Protein AF-A0A843TYE4-F1 (afdb_monomer)

Solvent-accessible surface area (backbone atoms only — not comparable to full-atom values): 9100 Å² total; per-residue (Å²): 113,71,72,61,56,54,50,56,53,49,58,48,51,52,54,52,51,50,52,55,50,50,52,53,50,46,52,53,52,43,53,52,33,52,51,55,24,52,53,28,47,50,52,25,52,50,36,50,54,50,44,51,50,52,53,52,43,56,76,69,66,78,62,64,65,70,63,50,53,50,53,45,52,54,36,50,53,51,28,54,51,28,47,51,51,24,52,52,30,49,51,52,37,54,51,44,51,52,52,45,50,55,50,51,52,51,50,52,53,53,48,52,52,50,51,51,55,50,52,53,50,52,52,51,48,53,52,49,56,53,50,51,51,49,53,54,49,54,52,52,51,52,54,51,54,52,54,51,53,57,51,52,56,53,52,53,53,51,50,53,53,50,52,52,50,53,52,52,54,57,64,73,74,108

pLDDT: mean 85.16, std 10.39, range [45.0, 95.94]

Foldseek 3Di:
DVVVVVVVVVVLVVVLVVLVVVLVVLVVVLVVLVVQLVVLVVQLVVLVVVLVVLVVCCVVVPDDNVVSVVVNVVSVVSNVVSVVSNVVSVVVSVVSVVVSVVSVVVSVVSVVVVVVVVVVVVVVVVVVVVVVVVVVVVVVVVVVVVVVVVVVVVVVVVVVVVVVVVVVVVVVVD

Secondary structure (DSSP, 8-state):
-HHHHHHHHHHHHHHHHHHHHHHHHHHHHHHHHHHHHHHHHHHHHHHHHHHHHHHHHHHTT-S-HHHHHHHHHHHHHHHHHHHHHHHHHHHHHHHHHHHHHHHHHHHHHHHHHHHHHHHHHHHHHHHHHHHHHHHHHHHHHHHHHHHHHHHHHHHHHHHHHHHHHHHHHHHHT-

Nearest PDB structures (foldseek):
  5xg2-assembly1_A  TM=6.328E-01  e=6.997E-02  Pyrococcus yayanosii CH1
  3zx6-assembly1_A  TM=5.885E-01  e=8.417E-01  Archaeoglobus fulgidus DSM 4304
  3g6b-assembly1_B  TM=3.937E-01  e=7.016E-01  Thermotoga maritima
  3ja6-assembly1_I  TM=4.782E-01  e=1.140E+00  Escherichia coli
  3zx6-assembly1_B  TM=2.977E-01  e=2.222E+00  Archaeoglobus fulgidus DSM 4304

Sequence (174 aa):
MRERSTRALVDRNDLQVDVTRETASLRALLYSAMQDREVAQHEAEQLRKELERVRRAAGAGTSSSRVVESSQSDLEDRLAAAMRRAEEAQAELAERETALGAAIDRATQLQGQVDSVTGERDQLRIRAEAAEARVAEETRELATLRVQGSSVDQEELARLCTDLQAQQTLVRGL

Structure (mmCIF, N/CA/C/O backbone):
data_AF-A0A843TYE4-F1
#
_entry.id   AF-A0A843TYE4-F1
#
loop_
_atom_site.group_PDB
_atom_site.id
_atom_site.type_symbol
_atom_site.label_atom_id
_atom_site.label_alt_id
_atom_site.label_comp_id
_atom_site.label_asym_id
_atom_site.label_entity_id
_atom_site.label_seq_id
_atom_site.pdbx_PDB_ins_code
_atom_site.Cartn_x
_atom_site.Cartn_y
_atom_site.Cartn_z
_atom_site.occupancy
_atom_site.B_iso_or_equiv
_atom_site.auth_seq_id
_atom_site.auth_comp_id
_atom_site.auth_asym_id
_atom_site.auth_atom_id
_atom_site.pdbx_PDB_model_num
ATOM 1 N N . MET A 1 1 ? -27.026 -10.161 20.376 1.00 52.62 1 MET A N 1
ATOM 2 C CA . MET A 1 1 ? -25.915 -9.173 20.374 1.00 52.62 1 MET A CA 1
ATOM 3 C C . MET A 1 1 ? -24.542 -9.797 20.124 1.00 52.62 1 MET A C 1
ATOM 5 O O . MET A 1 1 ? -23.815 -9.241 19.314 1.00 52.62 1 MET A O 1
ATOM 9 N N . ARG A 1 2 ? -24.180 -10.933 20.747 1.00 48.66 2 ARG A N 1
ATOM 10 C CA . ARG A 1 2 ? -22.848 -11.559 20.586 1.00 48.66 2 ARG A CA 1
ATOM 11 C C . ARG A 1 2 ? -22.465 -11.888 19.131 1.00 48.66 2 ARG A C 1
ATOM 13 O O . ARG A 1 2 ? -21.345 -11.599 18.740 1.00 48.66 2 ARG A O 1
ATOM 20 N N . GLU A 1 3 ? -23.406 -12.358 18.314 1.00 45.00 3 GLU A N 1
ATOM 21 C CA . GLU A 1 3 ? -23.148 -12.722 16.906 1.00 45.00 3 GLU A CA 1
ATOM 22 C C . GLU A 1 3 ? -22.839 -11.537 15.977 1.00 45.00 3 GLU A C 1
ATOM 24 O O . GLU A 1 3 ? -22.141 -11.704 14.984 1.00 45.00 3 GLU A O 1
ATOM 29 N N . ARG A 1 4 ? -23.332 -10.327 16.282 1.00 53.47 4 ARG A N 1
ATOM 30 C CA . ARG A 1 4 ? -23.017 -9.131 15.475 1.00 53.47 4 ARG A CA 1
ATOM 31 C C . ARG A 1 4 ? -21.610 -8.608 15.765 1.00 53.47 4 ARG A C 1
ATOM 33 O O . ARG A 1 4 ? -20.952 -8.107 14.864 1.00 53.47 4 ARG A O 1
ATOM 40 N N . SER A 1 5 ? -21.154 -8.762 17.008 1.00 51.97 5 SER A N 1
ATOM 41 C CA . SER A 1 5 ? -19.828 -8.318 17.447 1.00 51.97 5 SER A CA 1
ATOM 42 C C . SER A 1 5 ? -18.715 -9.219 16.902 1.00 51.97 5 SER A C 1
ATOM 44 O O . SER A 1 5 ? -17.685 -8.730 16.452 1.00 51.97 5 SER A O 1
ATOM 46 N N . THR A 1 6 ? -18.939 -10.537 16.859 1.00 59.06 6 THR A N 1
ATOM 47 C CA . THR A 1 6 ? -17.976 -11.478 16.267 1.00 59.06 6 THR A CA 1
ATOM 48 C C . THR A 1 6 ? -17.878 -11.331 14.751 1.00 59.06 6 THR A C 1
ATOM 50 O O . THR A 1 6 ? -16.770 -11.356 14.233 1.00 59.06 6 THR A O 1
ATOM 53 N N . ARG A 1 7 ? -18.995 -11.100 14.044 1.00 61.00 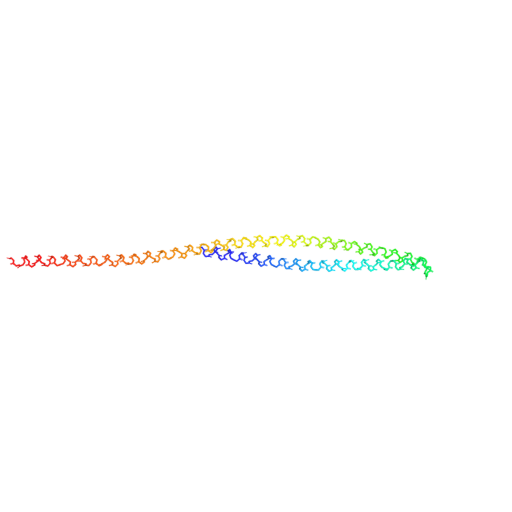7 ARG A N 1
ATOM 54 C CA . ARG A 1 7 ? -18.974 -10.832 12.593 1.00 61.00 7 ARG A CA 1
ATOM 55 C C . ARG A 1 7 ? -18.174 -9.577 12.247 1.00 61.00 7 ARG A C 1
ATOM 57 O O . ARG A 1 7 ? -17.260 -9.655 11.445 1.00 61.00 7 ARG A O 1
ATOM 64 N N . ALA A 1 8 ? -18.426 -8.467 12.943 1.00 60.56 8 ALA A N 1
ATOM 65 C CA . ALA A 1 8 ? -17.718 -7.209 12.701 1.00 60.56 8 ALA A CA 1
ATOM 66 C C . ALA A 1 8 ? -16.204 -7.282 12.996 1.00 60.56 8 ALA A C 1
ATOM 68 O O . ALA A 1 8 ? -15.417 -6.575 12.372 1.00 60.56 8 ALA A O 1
ATOM 69 N N . LEU A 1 9 ? -15.779 -8.127 13.944 1.00 59.22 9 LEU A N 1
ATOM 70 C CA . LEU A 1 9 ? -14.359 -8.347 14.252 1.00 59.22 9 LEU A CA 1
ATOM 71 C C . LEU A 1 9 ? -13.657 -9.260 13.236 1.00 59.22 9 LEU A C 1
ATOM 73 O O . LEU A 1 9 ? -12.464 -9.078 12.996 1.00 59.22 9 LEU A O 1
ATOM 77 N N . VAL A 1 10 ? -14.379 -10.228 12.665 1.00 62.22 10 VAL A N 1
ATOM 78 C CA . VAL A 1 10 ? -13.876 -11.092 11.586 1.00 62.22 10 VAL A CA 1
ATOM 79 C C . VAL A 1 10 ? -13.752 -10.281 10.298 1.00 62.22 10 VAL A C 1
ATOM 81 O O . VAL A 1 10 ? -12.651 -10.186 9.769 1.00 62.22 10 VAL A O 1
ATOM 84 N N . ASP A 1 11 ? -14.806 -9.553 9.913 1.00 69.06 11 ASP A N 1
ATOM 85 C CA . ASP A 1 11 ? -14.802 -8.684 8.729 1.00 69.06 11 ASP A CA 1
ATOM 86 C C . ASP A 1 11 ? -13.659 -7.648 8.796 1.00 69.06 11 ASP A C 1
ATOM 88 O O . ASP A 1 11 ? -12.998 -7.364 7.801 1.00 69.06 11 ASP A O 1
ATOM 92 N N . ARG A 1 12 ? -13.358 -7.120 9.992 1.00 65.38 12 ARG A N 1
ATOM 93 C CA . ARG A 1 12 ? -12.246 -6.182 10.219 1.00 65.38 12 ARG A CA 1
ATOM 94 C C . ARG A 1 12 ? -10.860 -6.821 10.083 1.00 65.38 12 ARG A C 1
ATOM 96 O O . ARG A 1 12 ? -9.967 -6.180 9.535 1.00 65.38 12 ARG A O 1
ATOM 103 N N . ASN A 1 13 ? -10.654 -8.028 10.611 1.00 66.44 13 ASN A N 1
ATOM 104 C CA . ASN A 1 13 ? -9.368 -8.723 10.475 1.00 66.44 13 ASN A CA 1
ATOM 105 C C . ASN A 1 13 ? -9.108 -9.111 9.019 1.00 66.44 13 ASN A C 1
ATOM 107 O O . ASN A 1 13 ? -7.989 -8.931 8.543 1.00 66.44 13 ASN A O 1
ATOM 111 N N . ASP A 1 14 ? -10.140 -9.569 8.314 1.00 71.31 14 ASP A N 1
ATOM 112 C CA . ASP A 1 14 ? -10.037 -9.965 6.911 1.00 71.31 14 ASP A CA 1
ATOM 113 C C . ASP A 1 14 ? -9.662 -8.757 6.033 1.00 71.31 14 ASP A C 1
ATOM 115 O O . ASP A 1 14 ? -8.676 -8.806 5.299 1.00 71.31 14 ASP A O 1
ATOM 119 N N . LEU A 1 15 ? -10.328 -7.609 6.222 1.00 68.94 15 LEU A N 1
ATOM 120 C CA . LEU A 1 15 ? -9.990 -6.351 5.537 1.00 68.94 15 LEU A CA 1
ATOM 121 C C . LEU A 1 15 ? -8.559 -5.864 5.822 1.00 68.94 15 LEU A C 1
ATOM 123 O O . LEU A 1 15 ? -7.881 -5.358 4.928 1.00 68.94 15 LEU A O 1
ATOM 127 N N . GLN A 1 16 ? -8.081 -5.998 7.061 1.00 69.00 16 GLN A N 1
ATOM 128 C CA . GLN A 1 16 ? -6.739 -5.545 7.433 1.00 69.00 16 GLN A CA 1
ATOM 129 C C . GLN A 1 16 ? -5.649 -6.457 6.846 1.00 69.00 16 GLN A C 1
ATOM 131 O O . GLN A 1 16 ? -4.614 -5.970 6.378 1.00 69.00 16 GLN A O 1
ATOM 136 N N . VAL A 1 17 ? -5.884 -7.771 6.823 1.00 75.25 17 VAL A N 1
ATOM 137 C CA . VAL A 1 17 ? -4.990 -8.746 6.185 1.00 75.25 17 VAL A CA 1
ATOM 138 C C . VAL A 1 17 ? -4.935 -8.520 4.673 1.00 75.25 17 VAL A C 1
ATOM 140 O O . VAL A 1 17 ? -3.838 -8.518 4.109 1.00 75.25 17 VAL A O 1
ATOM 143 N N . ASP A 1 18 ? -6.073 -8.248 4.036 1.00 77.56 18 ASP A N 1
ATOM 144 C CA . ASP A 1 18 ? -6.153 -8.018 2.593 1.00 77.56 18 ASP A CA 1
ATOM 145 C C . ASP A 1 18 ? -5.374 -6.772 2.157 1.00 77.56 18 ASP A C 1
ATOM 147 O O . ASP A 1 18 ? -4.542 -6.853 1.253 1.00 77.56 18 ASP A O 1
ATOM 151 N N . VAL A 1 19 ? -5.524 -5.647 2.861 1.00 77.50 19 VAL A N 1
ATOM 152 C CA . VAL A 1 19 ? -4.777 -4.410 2.560 1.00 77.50 19 VAL A CA 1
ATOM 153 C C . VAL A 1 19 ? -3.275 -4.584 2.781 1.00 77.50 19 VAL A C 1
ATOM 155 O O . VAL A 1 19 ? -2.453 -4.100 1.996 1.00 77.50 19 VAL A O 1
ATOM 158 N N . THR A 1 20 ? -2.882 -5.294 3.838 1.00 80.56 20 THR A N 1
ATOM 159 C CA . THR A 1 20 ? -1.462 -5.547 4.125 1.00 80.56 20 THR A CA 1
ATOM 160 C C . THR A 1 20 ? -0.840 -6.446 3.052 1.00 80.56 20 THR A C 1
ATOM 162 O O . THR A 1 20 ? 0.294 -6.232 2.622 1.00 80.56 20 THR A O 1
ATOM 165 N N . ARG A 1 21 ? -1.598 -7.432 2.564 1.00 83.69 21 ARG A N 1
ATOM 166 C CA . ARG A 1 21 ? -1.176 -8.321 1.481 1.00 83.69 21 ARG A CA 1
ATOM 167 C C . ARG A 1 21 ? -1.088 -7.591 0.143 1.00 83.69 21 ARG A C 1
ATOM 169 O O . ARG A 1 21 ? -0.109 -7.770 -0.579 1.00 83.69 21 ARG A O 1
ATOM 176 N N . GLU A 1 22 ? -2.072 -6.755 -0.171 1.00 83.44 22 GLU A N 1
ATOM 177 C CA . GLU A 1 22 ? -2.117 -5.970 -1.406 1.00 83.44 22 GLU A CA 1
ATOM 178 C C . GLU A 1 22 ? -0.973 -4.948 -1.456 1.00 83.44 22 GLU A C 1
ATOM 180 O O . GLU A 1 22 ? -0.229 -4.897 -2.435 1.00 83.44 22 GLU A O 1
ATOM 185 N N . THR A 1 23 ? -0.732 -4.213 -0.367 1.00 82.88 23 THR A N 1
ATOM 186 C CA . THR A 1 23 ? 0.397 -3.268 -0.272 1.00 82.88 23 THR A CA 1
ATOM 187 C C . THR A 1 23 ? 1.759 -3.960 -0.367 1.00 82.88 23 THR A C 1
ATOM 189 O O . THR A 1 23 ? 2.656 -3.451 -1.043 1.00 82.88 23 THR A O 1
ATOM 192 N N . ALA A 1 24 ? 1.931 -5.135 0.248 1.00 86.75 24 ALA A N 1
ATOM 193 C CA . ALA A 1 24 ? 3.152 -5.928 0.109 1.00 86.75 24 ALA A CA 1
ATOM 194 C C . ALA A 1 24 ? 3.361 -6.419 -1.335 1.00 86.75 24 ALA A C 1
ATOM 196 O O . ALA A 1 24 ? 4.473 -6.337 -1.860 1.00 86.75 24 ALA A O 1
ATOM 197 N N . SER A 1 25 ? 2.289 -6.867 -1.994 1.00 88.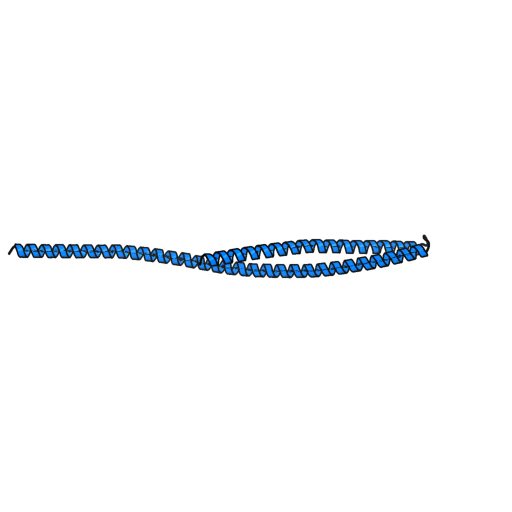12 25 SER A N 1
ATOM 198 C CA . SER A 1 25 ? 2.316 -7.282 -3.398 1.00 88.12 25 SER A CA 1
ATOM 199 C C . SER A 1 25 ? 2.686 -6.123 -4.329 1.00 88.12 25 SER A C 1
ATOM 201 O O . SER A 1 25 ? 3.550 -6.276 -5.190 1.00 88.12 25 SER A O 1
ATOM 203 N N . LEU A 1 26 ? 2.088 -4.945 -4.133 1.00 88.00 26 LEU A N 1
ATOM 204 C CA . LEU A 1 26 ? 2.393 -3.748 -4.921 1.00 88.00 26 LEU A CA 1
ATOM 205 C C . LEU A 1 26 ? 3.843 -3.291 -4.735 1.00 88.00 26 LEU A C 1
ATOM 207 O O . LEU A 1 26 ? 4.498 -2.954 -5.717 1.00 88.00 26 LEU A O 1
ATOM 211 N N . ARG A 1 27 ? 4.390 -3.349 -3.513 1.00 89.38 27 ARG A N 1
ATOM 212 C CA . ARG A 1 27 ? 5.815 -3.057 -3.268 1.00 89.38 27 ARG A CA 1
ATOM 213 C C . ARG A 1 27 ? 6.746 -4.025 -3.996 1.00 89.38 27 ARG A C 1
ATOM 215 O O . ARG A 1 27 ? 7.750 -3.589 -4.549 1.00 89.38 27 ARG A O 1
ATOM 222 N N . ALA A 1 28 ? 6.420 -5.317 -4.009 1.00 90.19 28 ALA A N 1
ATOM 223 C CA . ALA A 1 28 ? 7.216 -6.315 -4.721 1.00 90.19 28 ALA A CA 1
ATOM 224 C C . ALA A 1 28 ? 7.200 -6.075 -6.241 1.00 90.19 28 ALA A C 1
ATOM 226 O O . ALA A 1 28 ? 8.250 -6.094 -6.883 1.00 90.19 28 ALA A O 1
ATOM 227 N N . LEU A 1 29 ? 6.024 -5.781 -6.804 1.00 89.12 29 LEU A N 1
ATOM 228 C CA . LEU A 1 29 ? 5.880 -5.440 -8.222 1.00 89.12 29 LEU A CA 1
ATOM 229 C C . LEU A 1 29 ? 6.616 -4.146 -8.584 1.00 89.12 29 LEU A C 1
ATOM 231 O O . LEU A 1 29 ? 7.234 -4.070 -9.642 1.00 89.12 29 LEU A O 1
ATOM 235 N N . LEU A 1 30 ? 6.592 -3.147 -7.702 1.00 90.69 30 LEU A N 1
ATOM 236 C CA . LEU A 1 30 ? 7.321 -1.895 -7.891 1.00 90.69 30 LEU A CA 1
ATOM 237 C C . LEU A 1 30 ? 8.835 -2.123 -7.914 1.00 90.69 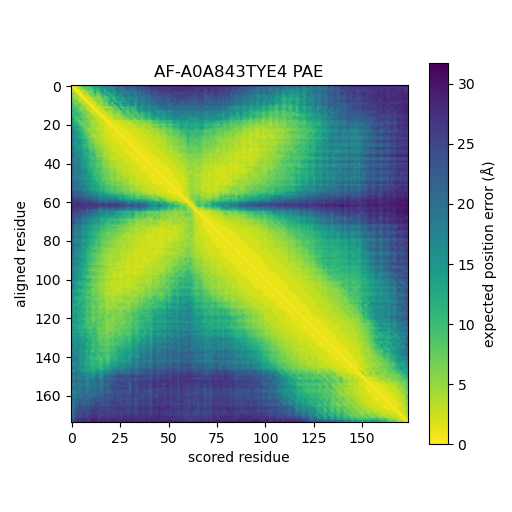30 LEU A C 1
ATOM 239 O O . LEU A 1 30 ? 9.522 -1.570 -8.766 1.00 90.69 30 LEU A O 1
ATOM 243 N N . TYR A 1 31 ? 9.349 -2.993 -7.042 1.00 90.25 31 TYR A N 1
ATOM 244 C CA . TYR A 1 31 ? 10.764 -3.358 -7.048 1.00 90.25 31 TYR A CA 1
ATOM 245 C C . TYR A 1 31 ? 11.188 -4.016 -8.369 1.00 90.25 31 TYR A C 1
ATOM 247 O O . TYR A 1 31 ? 12.198 -3.623 -8.949 1.00 90.25 31 TYR A O 1
ATOM 255 N N . SER A 1 32 ? 10.380 -4.952 -8.883 1.00 90.25 32 SER A N 1
ATOM 256 C CA . SER A 1 32 ? 10.607 -5.558 -10.204 1.00 90.25 32 SER A CA 1
ATOM 257 C C . SER A 1 32 ? 10.620 -4.502 -11.309 1.00 90.25 32 SER A C 1
ATOM 259 O O . SER A 1 32 ? 11.552 -4.455 -12.101 1.00 90.25 32 SER A O 1
ATOM 261 N N . ALA A 1 33 ? 9.636 -3.598 -11.312 1.00 86.44 33 ALA A N 1
ATOM 262 C CA . ALA A 1 33 ? 9.515 -2.541 -12.315 1.00 86.44 33 ALA A CA 1
ATOM 263 C C . ALA A 1 33 ? 10.725 -1.594 -12.335 1.00 86.44 33 ALA A C 1
ATOM 265 O O . ALA A 1 33 ? 11.196 -1.192 -13.399 1.00 86.44 33 ALA A O 1
ATOM 266 N N . MET A 1 34 ? 11.248 -1.238 -11.157 1.00 91.44 34 MET A N 1
ATOM 267 C CA . MET A 1 34 ? 12.464 -0.429 -11.057 1.00 91.44 34 MET A CA 1
ATOM 268 C C . MET A 1 34 ? 13.665 -1.157 -11.658 1.00 91.44 34 MET A C 1
ATOM 270 O O . MET A 1 34 ? 14.446 -0.540 -12.380 1.00 91.44 34 MET A O 1
ATOM 274 N N . GLN A 1 35 ? 13.793 -2.456 -11.384 1.00 92.19 35 GLN A N 1
ATOM 275 C CA . GLN A 1 35 ? 14.884 -3.271 -11.900 1.00 92.19 35 GLN A CA 1
ATOM 276 C C . GLN A 1 35 ? 14.804 -3.416 -13.427 1.00 92.19 35 GLN A C 1
ATOM 278 O O . GLN A 1 35 ? 15.811 -3.230 -14.108 1.00 92.19 35 GLN A O 1
ATOM 283 N N . ASP A 1 36 ? 13.612 -3.656 -13.976 1.00 87.06 36 ASP A N 1
ATOM 284 C CA . ASP A 1 36 ? 13.387 -3.737 -15.425 1.00 87.06 36 ASP A CA 1
ATOM 285 C C . ASP A 1 36 ? 13.758 -2.420 -16.122 1.00 87.06 36 ASP A C 1
ATOM 287 O O . ASP A 1 36 ? 14.439 -2.404 -17.153 1.00 87.06 36 ASP A O 1
ATOM 291 N N . ARG A 1 37 ? 13.391 -1.291 -15.508 1.00 91.62 37 ARG A N 1
ATOM 292 C CA . ARG A 1 37 ? 13.761 0.042 -15.983 1.00 91.62 37 ARG A CA 1
ATOM 293 C C . ARG A 1 37 ? 15.272 0.276 -15.955 1.00 91.62 37 ARG A C 1
ATOM 295 O O . ARG A 1 37 ? 15.819 0.815 -16.916 1.00 91.62 37 ARG A O 1
ATOM 302 N N . GLU A 1 38 ? 15.948 -0.099 -14.872 1.00 92.00 38 GLU A N 1
ATOM 303 C CA . GLU A 1 38 ? 17.405 0.033 -14.754 1.00 92.00 38 GLU A CA 1
ATOM 304 C C . GLU A 1 38 ? 18.133 -0.798 -15.813 1.00 92.00 38 GLU A C 1
ATOM 306 O O . GLU A 1 38 ? 19.058 -0.300 -16.459 1.00 92.00 38 GLU A O 1
ATOM 311 N N . VAL A 1 39 ? 17.680 -2.032 -16.049 1.00 93.00 39 VAL A N 1
ATOM 312 C CA . VAL A 1 39 ? 18.229 -2.907 -17.092 1.00 93.00 39 VAL A CA 1
ATOM 313 C C . VAL A 1 39 ? 18.049 -2.279 -18.475 1.00 93.00 39 VAL A C 1
ATOM 315 O O . VAL A 1 39 ? 19.022 -2.180 -19.225 1.00 93.00 39 VAL A O 1
ATOM 318 N N . ALA A 1 40 ? 16.849 -1.787 -18.797 1.00 87.19 40 ALA A N 1
ATOM 319 C CA . ALA A 1 40 ? 16.573 -1.152 -20.086 1.00 87.19 40 ALA A CA 1
ATOM 320 C C . ALA A 1 40 ? 17.401 0.130 -20.302 1.00 87.19 40 ALA A C 1
ATOM 322 O O . ALA A 1 40 ? 17.920 0.373 -21.395 1.00 87.19 40 ALA A O 1
ATOM 323 N N . GLN A 1 41 ? 17.580 0.943 -19.255 1.00 88.44 41 GLN A N 1
ATOM 324 C CA . GLN A 1 41 ? 18.429 2.136 -19.312 1.00 88.44 41 GLN A CA 1
ATOM 325 C C . GLN A 1 41 ? 19.899 1.780 -19.531 1.00 88.44 41 GLN A C 1
ATOM 327 O O . GLN A 1 41 ? 20.570 2.409 -20.354 1.00 88.44 41 GLN A O 1
ATOM 332 N N . HIS A 1 42 ? 20.393 0.758 -18.831 1.00 93.50 42 HIS A N 1
ATOM 333 C CA . HIS A 1 42 ? 21.768 0.307 -18.981 1.00 93.50 42 HIS A CA 1
ATOM 334 C C . HIS A 1 42 ? 22.032 -0.255 -20.383 1.00 93.50 42 HIS A C 1
ATOM 336 O O . HIS A 1 42 ? 23.045 0.087 -20.995 1.00 93.50 42 HIS A O 1
ATOM 342 N N . GLU A 1 43 ? 21.109 -1.054 -20.928 1.00 92.12 43 GLU A N 1
ATOM 343 C CA . GLU A 1 43 ? 21.187 -1.573 -22.298 1.00 92.12 43 GLU A CA 1
ATOM 344 C C . GLU A 1 43 ? 21.253 -0.431 -23.325 1.00 92.12 43 GLU A C 1
ATOM 346 O O . GLU A 1 43 ? 22.141 -0.408 -24.182 1.00 92.12 43 GLU A O 1
ATOM 351 N N . ALA A 1 44 ? 20.372 0.568 -23.207 1.00 89.25 44 ALA A N 1
ATOM 352 C CA . ALA A 1 44 ? 20.380 1.729 -24.094 1.00 89.25 44 ALA A CA 1
ATOM 353 C C . ALA A 1 44 ? 21.702 2.515 -24.005 1.00 89.25 44 ALA A C 1
ATOM 355 O O . ALA A 1 44 ? 22.228 2.983 -25.018 1.00 89.25 44 ALA A O 1
ATOM 356 N N . GLU A 1 45 ? 22.277 2.653 -22.809 1.00 93.12 45 GLU A N 1
ATOM 357 C CA . GLU A 1 45 ? 23.558 3.333 -22.623 1.00 93.12 45 GLU A CA 1
ATOM 358 C C . GLU A 1 45 ? 24.733 2.548 -23.228 1.00 93.12 45 GLU A C 1
ATOM 360 O O . GLU A 1 45 ? 25.626 3.141 -23.842 1.00 93.12 45 GLU A O 1
ATOM 365 N N . GLN A 1 46 ? 24.731 1.218 -23.101 1.00 94.06 46 GLN A N 1
ATOM 366 C CA . GLN A 1 46 ? 25.729 0.356 -23.735 1.00 94.06 46 GLN A CA 1
ATOM 367 C C . GLN A 1 46 ? 25.666 0.467 -25.261 1.00 94.06 46 GLN A C 1
ATOM 369 O O . GLN A 1 46 ? 26.690 0.737 -25.892 1.00 94.06 46 GLN A O 1
ATOM 374 N N . LEU A 1 47 ? 24.468 0.366 -25.843 1.00 92.00 47 LEU A N 1
ATOM 375 C CA . LEU A 1 47 ? 24.266 0.492 -27.288 1.00 92.00 47 LEU A CA 1
ATOM 376 C C . LEU A 1 47 ? 24.689 1.871 -27.811 1.00 92.00 47 LEU A C 1
ATOM 378 O O . LEU A 1 47 ? 25.328 1.955 -28.859 1.00 92.00 47 LEU A O 1
ATOM 382 N N . ARG A 1 48 ? 24.437 2.955 -27.060 1.00 90.94 48 ARG A N 1
ATOM 383 C CA . ARG A 1 48 ? 24.956 4.298 -27.397 1.00 90.94 48 ARG A CA 1
ATOM 384 C C . ARG A 1 48 ? 26.477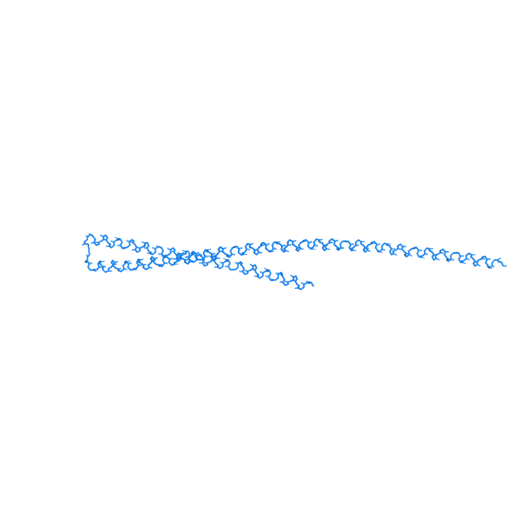 4.324 -27.468 1.00 90.94 48 ARG A C 1
ATOM 386 O O . ARG A 1 48 ? 27.036 4.862 -28.423 1.00 90.94 48 ARG A O 1
ATOM 393 N N . LYS A 1 49 ? 27.153 3.747 -26.470 1.00 93.06 49 LYS A N 1
ATOM 394 C CA . LYS A 1 49 ? 28.622 3.695 -26.422 1.00 93.06 49 LYS A CA 1
ATOM 395 C C . LYS A 1 49 ? 29.188 2.857 -27.569 1.00 93.06 49 LYS A C 1
ATOM 397 O O . LYS A 1 49 ? 30.193 3.246 -28.161 1.00 93.06 49 LYS A O 1
ATOM 402 N N . GLU A 1 50 ? 28.564 1.728 -27.897 1.00 90.69 50 GLU A N 1
ATOM 403 C CA . GLU A 1 50 ? 28.966 0.879 -29.026 1.00 90.69 50 GLU A CA 1
ATOM 404 C C . GLU A 1 50 ? 28.799 1.592 -30.365 1.00 90.69 50 GLU A C 1
ATOM 406 O O . GLU A 1 50 ? 29.738 1.647 -31.157 1.00 90.69 50 GLU A O 1
ATOM 411 N N . LEU A 1 51 ? 27.650 2.223 -30.582 1.00 89.25 51 LEU A N 1
ATOM 412 C CA . LEU A 1 51 ? 27.363 2.992 -31.786 1.00 89.25 51 LEU A CA 1
ATOM 413 C C . LEU A 1 51 ? 28.347 4.150 -31.975 1.00 89.25 51 LEU A C 1
ATOM 415 O O . LEU A 1 51 ? 28.853 4.376 -33.075 1.00 89.25 51 LEU A O 1
ATOM 419 N N . GLU A 1 52 ? 28.701 4.847 -30.897 1.00 89.50 52 GLU A N 1
ATOM 420 C CA . GLU A 1 52 ? 29.699 5.913 -30.944 1.00 89.50 52 GLU A CA 1
ATOM 421 C C . GLU A 1 52 ? 31.113 5.381 -31.243 1.00 89.50 52 GLU A C 1
ATOM 423 O O . GLU A 1 52 ? 31.873 6.014 -31.982 1.00 89.50 52 GLU A O 1
ATOM 428 N N . ARG A 1 53 ? 31.474 4.198 -30.724 1.00 88.38 53 ARG A N 1
ATOM 429 C CA . ARG A 1 53 ? 32.736 3.521 -31.074 1.00 88.38 53 ARG A CA 1
ATOM 430 C C . ARG A 1 53 ? 32.772 3.141 -32.551 1.00 88.38 53 ARG A C 1
ATOM 432 O O . ARG A 1 53 ? 33.782 3.402 -33.202 1.00 88.38 53 ARG A O 1
ATOM 439 N N . VAL A 1 54 ? 31.686 2.583 -33.089 1.00 87.44 54 VAL A N 1
ATOM 440 C CA . VAL A 1 54 ? 31.590 2.213 -34.510 1.00 87.44 54 VAL A CA 1
ATOM 441 C C . VAL A 1 54 ? 31.647 3.457 -35.399 1.00 87.44 54 VAL A C 1
ATOM 443 O O . VAL A 1 54 ? 32.375 3.458 -36.388 1.00 87.44 54 VAL A O 1
ATOM 446 N N . ARG A 1 55 ? 30.976 4.556 -35.031 1.00 86.00 55 ARG A N 1
ATOM 447 C CA . ARG A 1 55 ? 31.086 5.848 -35.740 1.00 86.00 55 ARG A CA 1
ATOM 448 C C . ARG A 1 55 ? 32.509 6.407 -35.737 1.00 86.00 55 ARG A C 1
ATOM 450 O O . ARG A 1 55 ? 32.984 6.872 -36.770 1.00 86.00 55 ARG A O 1
ATOM 457 N N . ARG A 1 56 ? 33.221 6.318 -34.610 1.00 85.69 56 ARG A N 1
ATOM 458 C CA . ARG A 1 56 ? 34.630 6.735 -34.526 1.00 85.69 56 ARG A CA 1
ATOM 459 C C . ARG A 1 56 ? 35.554 5.855 -35.369 1.00 85.69 56 ARG A C 1
ATOM 461 O O . ARG A 1 56 ? 36.419 6.386 -36.058 1.00 85.69 56 ARG A O 1
ATOM 468 N N . ALA A 1 57 ? 35.358 4.537 -35.358 1.00 82.50 57 ALA A N 1
ATOM 469 C CA . ALA A 1 57 ? 36.125 3.608 -36.189 1.00 82.50 57 ALA A CA 1
ATOM 470 C C . ALA A 1 57 ? 35.878 3.834 -37.693 1.00 82.50 57 ALA A C 1
ATOM 472 O O . ALA A 1 57 ? 36.828 3.837 -38.475 1.00 82.50 57 ALA A O 1
ATOM 473 N N . ALA A 1 58 ? 34.628 4.119 -38.076 1.00 81.00 58 ALA A N 1
ATOM 474 C CA . ALA A 1 58 ? 34.245 4.502 -39.436 1.00 81.00 58 ALA A CA 1
ATOM 475 C C . ALA A 1 58 ? 35.011 5.740 -39.923 1.00 81.00 58 ALA A C 1
ATOM 477 O O . ALA A 1 58 ? 35.607 5.727 -40.998 1.00 81.00 58 ALA A O 1
ATOM 478 N N . GLY A 1 59 ? 35.039 6.796 -39.100 1.00 78.06 59 GLY A N 1
ATOM 479 C CA . GLY A 1 59 ? 35.736 8.048 -39.408 1.00 78.06 59 GLY A CA 1
ATOM 480 C C . GLY A 1 59 ? 37.262 7.918 -39.459 1.00 78.06 59 GLY A C 1
ATOM 481 O O . GLY A 1 59 ? 37.919 8.729 -40.104 1.00 78.06 59 GLY A O 1
ATOM 482 N N . ALA A 1 60 ? 37.828 6.888 -38.822 1.00 79.19 60 ALA A N 1
ATOM 483 C CA . ALA A 1 60 ? 39.259 6.588 -38.851 1.00 79.19 60 ALA A CA 1
ATOM 484 C C . ALA A 1 60 ? 39.694 5.745 -40.070 1.00 79.19 60 ALA A C 1
ATOM 486 O O . ALA A 1 60 ? 40.883 5.469 -40.219 1.00 79.19 60 ALA A O 1
ATOM 487 N N . GLY A 1 61 ? 38.760 5.325 -40.936 1.00 70.75 61 GLY A N 1
ATOM 488 C CA . GLY A 1 61 ? 39.061 4.600 -42.178 1.00 70.75 61 GLY A CA 1
ATOM 489 C C . GLY A 1 61 ? 39.564 3.163 -41.987 1.00 70.75 61 GLY A C 1
ATOM 490 O O . GLY A 1 61 ? 40.177 2.600 -42.889 1.00 70.75 61 GLY A O 1
ATOM 491 N N . THR A 1 62 ? 39.335 2.555 -40.821 1.00 63.84 62 THR A N 1
ATOM 492 C CA . THR A 1 62 ? 39.927 1.259 -40.441 1.00 63.84 62 THR A CA 1
ATOM 493 C C . THR A 1 62 ? 39.137 0.032 -40.916 1.00 63.84 62 THR A C 1
ATOM 495 O O . THR A 1 62 ? 39.567 -1.095 -40.682 1.00 63.84 62 THR A O 1
ATOM 498 N N . SER A 1 63 ? 37.982 0.206 -41.569 1.00 65.12 63 SER A N 1
ATOM 499 C CA . SER A 1 63 ? 37.083 -0.895 -41.961 1.00 65.12 63 SER A CA 1
ATOM 500 C C . SER A 1 63 ? 36.291 -0.603 -43.251 1.00 65.12 63 SER A C 1
ATOM 502 O O . SER A 1 63 ? 36.149 0.544 -43.665 1.00 65.12 63 SER A O 1
ATOM 504 N N . SER A 1 64 ? 35.806 -1.660 -43.921 1.00 71.88 64 SER A N 1
ATOM 505 C CA . SER A 1 64 ? 35.057 -1.583 -45.192 1.00 71.88 64 SER A CA 1
ATOM 506 C C . SER A 1 64 ? 33.727 -0.831 -45.024 1.00 71.88 64 SER A C 1
ATOM 508 O O . SER A 1 64 ? 32.901 -1.254 -44.212 1.00 71.88 64 SER A O 1
ATOM 510 N N . SER A 1 65 ? 33.492 0.247 -45.791 1.00 74.31 65 SER A N 1
ATOM 511 C CA . SER A 1 65 ? 32.390 1.196 -45.515 1.00 74.31 65 SER A CA 1
ATOM 512 C C . SER A 1 65 ? 30.999 0.551 -45.499 1.00 74.31 65 SER A C 1
ATOM 514 O O . SER A 1 65 ? 30.233 0.837 -44.589 1.00 74.31 65 SER A O 1
ATOM 516 N N . ARG A 1 66 ? 30.700 -0.422 -46.376 1.00 79.12 66 ARG A N 1
ATOM 517 C CA . ARG A 1 66 ? 29.395 -1.123 -46.361 1.00 79.12 66 ARG A CA 1
ATOM 518 C C . ARG A 1 66 ? 29.132 -1.924 -45.085 1.00 79.12 66 ARG A C 1
ATOM 520 O O . ARG A 1 66 ? 27.997 -1.985 -44.633 1.00 79.12 66 ARG A O 1
ATOM 527 N N . VAL A 1 67 ? 30.160 -2.568 -44.530 1.00 80.06 67 VAL A N 1
ATOM 528 C CA . VAL A 1 67 ? 30.029 -3.383 -43.305 1.00 80.06 67 VAL A CA 1
ATOM 529 C C . VAL A 1 67 ? 29.843 -2.479 -42.089 1.00 80.06 67 VAL A C 1
ATOM 531 O O . VAL A 1 67 ? 29.121 -2.807 -41.151 1.00 80.06 67 VAL A O 1
ATOM 534 N N . VAL A 1 68 ? 30.492 -1.318 -42.115 1.00 83.06 68 VAL A N 1
ATOM 535 C CA . VAL A 1 68 ? 30.359 -0.299 -41.078 1.00 83.06 68 VAL A CA 1
ATOM 536 C C . VAL A 1 68 ? 28.986 0.371 -41.143 1.00 83.06 68 VAL A C 1
ATOM 538 O O . VAL A 1 68 ? 28.351 0.508 -40.105 1.00 83.06 68 VAL A O 1
ATOM 541 N N . GLU A 1 69 ? 28.499 0.713 -42.336 1.00 83.44 69 GLU A N 1
ATOM 542 C CA . GLU A 1 69 ? 27.159 1.276 -42.556 1.00 83.44 69 GLU A CA 1
ATOM 543 C C . GLU A 1 69 ? 26.056 0.309 -42.100 1.00 83.44 69 GLU A C 1
ATOM 545 O O . GLU A 1 69 ? 25.154 0.720 -41.372 1.00 83.44 69 GLU A O 1
ATOM 550 N N . SER A 1 70 ? 26.153 -0.986 -42.436 1.00 86.44 70 SER A N 1
ATOM 551 C CA . SER A 1 70 ? 25.172 -1.979 -41.976 1.00 86.44 70 SER A CA 1
ATOM 552 C C . SER A 1 70 ? 25.198 -2.146 -40.455 1.00 86.44 70 SER A C 1
ATOM 554 O O . SER A 1 70 ? 24.155 -2.118 -39.813 1.00 86.44 70 SER A O 1
ATOM 556 N N . SER A 1 71 ? 26.392 -2.228 -39.859 1.00 86.31 71 SER A N 1
ATOM 557 C CA . SER A 1 71 ? 26.539 -2.358 -38.402 1.00 86.31 71 SER A CA 1
ATOM 558 C C . SER A 1 71 ? 26.063 -1.109 -37.651 1.00 86.31 71 SER A C 1
ATOM 560 O O . SER A 1 71 ? 25.569 -1.216 -36.532 1.00 86.31 71 SER A O 1
ATOM 562 N N . GLN A 1 72 ? 26.214 0.082 -38.240 1.00 87.94 72 GLN A N 1
ATOM 563 C CA . GLN A 1 72 ? 25.674 1.325 -37.684 1.00 87.94 72 GLN A CA 1
ATOM 564 C C . GLN A 1 72 ? 24.150 1.328 -37.712 1.00 87.94 72 GLN A C 1
ATOM 566 O O . GLN A 1 72 ? 23.553 1.615 -36.680 1.00 87.94 72 GLN A O 1
ATOM 571 N N . SER A 1 73 ? 23.540 0.958 -38.842 1.00 89.69 73 SER A N 1
ATOM 572 C CA . SER A 1 73 ? 22.082 0.841 -38.961 1.00 89.69 73 SER A CA 1
ATOM 573 C C . SER A 1 73 ? 21.516 -0.145 -37.935 1.00 89.69 73 SER A C 1
ATOM 575 O O . SER A 1 73 ? 20.589 0.191 -37.205 1.00 89.69 73 SER A O 1
ATOM 577 N N . ASP A 1 74 ? 22.128 -1.326 -37.799 1.00 92.88 74 ASP A N 1
ATOM 578 C CA . ASP A 1 74 ? 21.688 -2.342 -36.835 1.00 92.88 74 ASP A CA 1
ATOM 579 C C . ASP A 1 74 ? 21.787 -1.841 -35.382 1.00 92.88 74 ASP A C 1
ATOM 581 O O . ASP A 1 74 ? 20.920 -2.119 -34.550 1.00 92.88 74 ASP A O 1
ATOM 585 N N . LEU A 1 75 ? 22.847 -1.096 -35.047 1.00 90.81 75 LEU A N 1
ATOM 586 C CA . LEU A 1 75 ? 23.009 -0.496 -33.720 1.00 90.81 75 LEU A CA 1
ATOM 587 C C . LEU A 1 75 ? 22.030 0.660 -33.479 1.00 90.81 75 LEU A C 1
ATOM 589 O O . LEU A 1 75 ? 21.579 0.828 -32.347 1.00 90.81 75 LEU A O 1
ATOM 593 N N . GLU A 1 76 ? 21.690 1.437 -34.508 1.00 91.38 76 GLU A N 1
ATOM 594 C CA . GLU A 1 76 ? 20.686 2.505 -34.438 1.00 91.38 76 GLU A CA 1
ATOM 595 C C . GLU A 1 76 ? 19.294 1.930 -34.167 1.00 91.38 76 GLU A C 1
ATOM 597 O O . GLU A 1 76 ? 18.614 2.390 -33.246 1.00 91.38 76 GLU A O 1
ATOM 602 N N . ASP A 1 77 ? 18.916 0.868 -34.878 1.00 94.75 77 ASP A N 1
ATOM 603 C CA . ASP A 1 77 ? 17.642 0.174 -34.679 1.00 94.75 77 ASP A CA 1
ATOM 604 C C . ASP A 1 77 ? 17.560 -0.473 -33.291 1.00 94.75 77 ASP A C 1
ATOM 606 O O . ASP A 1 77 ? 16.558 -0.334 -32.580 1.00 94.75 77 ASP A O 1
ATOM 610 N N . ARG A 1 78 ? 18.639 -1.137 -32.850 1.00 92.81 78 ARG A N 1
ATOM 611 C CA . ARG A 1 78 ? 18.718 -1.717 -31.499 1.00 92.81 78 ARG A CA 1
ATOM 612 C C . ARG A 1 78 ? 18.647 -0.645 -30.421 1.00 92.81 78 ARG A C 1
ATOM 614 O O . ARG A 1 78 ? 17.957 -0.843 -29.422 1.00 92.81 78 ARG A O 1
ATOM 621 N N . LEU A 1 79 ? 19.318 0.490 -30.616 1.00 91.81 79 LEU A N 1
ATOM 622 C CA . LEU A 1 79 ? 19.262 1.609 -29.683 1.00 91.81 79 LEU A CA 1
ATOM 623 C C . LEU A 1 79 ? 17.852 2.204 -29.614 1.00 91.81 79 LEU A C 1
ATOM 625 O O . LEU A 1 79 ? 17.351 2.448 -28.517 1.00 91.81 79 LEU A O 1
ATOM 629 N N . ALA A 1 80 ? 17.192 2.403 -30.755 1.00 92.25 80 ALA A N 1
ATOM 630 C CA . ALA A 1 80 ? 15.820 2.894 -30.799 1.00 92.25 80 ALA A CA 1
ATOM 631 C C . ALA A 1 80 ? 14.857 1.939 -30.074 1.00 92.25 80 ALA A C 1
ATOM 633 O O . ALA A 1 80 ? 14.009 2.385 -29.298 1.00 92.25 80 ALA A O 1
ATOM 634 N N . ALA A 1 81 ? 15.021 0.627 -30.262 1.00 94.00 81 ALA A N 1
ATOM 635 C CA . ALA A 1 81 ? 14.242 -0.381 -29.550 1.00 94.00 81 ALA A CA 1
ATOM 636 C C . ALA A 1 81 ? 14.509 -0.369 -28.034 1.00 94.00 81 ALA A C 1
ATOM 638 O O . ALA A 1 81 ? 13.563 -0.421 -27.250 1.00 94.00 81 ALA A O 1
ATOM 639 N N . ALA A 1 82 ? 15.771 -0.263 -27.606 1.00 91.06 82 ALA A N 1
ATOM 640 C CA . ALA A 1 82 ? 16.131 -0.185 -26.189 1.00 91.06 82 ALA A CA 1
ATOM 641 C C . ALA A 1 82 ? 15.596 1.096 -25.524 1.00 91.06 82 ALA A C 1
ATOM 643 O O . ALA A 1 82 ? 15.083 1.045 -24.410 1.00 91.06 82 ALA A O 1
ATOM 644 N N . MET A 1 83 ? 15.642 2.235 -26.223 1.00 91.38 83 MET A N 1
ATOM 645 C CA . MET A 1 83 ? 15.061 3.488 -25.735 1.00 91.38 83 MET A CA 1
ATOM 646 C C . MET A 1 83 ? 13.544 3.389 -25.556 1.00 91.38 83 MET A C 1
ATOM 648 O O . MET A 1 83 ? 13.047 3.788 -24.507 1.00 91.38 83 MET A O 1
ATOM 652 N N . ARG A 1 84 ? 12.821 2.797 -26.517 1.00 94.44 84 ARG A N 1
ATOM 653 C CA . ARG A 1 84 ? 11.374 2.559 -26.374 1.00 94.44 84 ARG A CA 1
ATOM 654 C C . ARG A 1 84 ? 11.052 1.674 -25.174 1.00 94.44 84 ARG A C 1
ATOM 656 O O . ARG A 1 84 ? 10.186 2.027 -24.387 1.00 94.44 84 ARG A O 1
ATOM 663 N N . ARG A 1 85 ? 11.793 0.577 -24.977 1.00 91.50 85 ARG A N 1
ATOM 664 C CA . ARG A 1 85 ? 11.619 -0.284 -23.793 1.00 91.50 85 ARG A CA 1
ATOM 665 C C . ARG A 1 85 ? 11.871 0.467 -22.487 1.00 91.50 85 ARG A C 1
ATOM 667 O O . ARG A 1 85 ? 11.151 0.260 -21.519 1.00 91.50 85 ARG A O 1
ATOM 674 N N . ALA A 1 86 ? 12.873 1.345 -22.453 1.00 89.44 86 ALA A N 1
ATOM 675 C CA . ALA A 1 86 ? 13.151 2.161 -21.275 1.00 89.44 86 ALA A CA 1
ATOM 676 C C . ALA A 1 86 ? 12.023 3.171 -20.987 1.00 89.44 86 ALA A C 1
ATOM 678 O O . ALA A 1 86 ? 11.694 3.398 -19.824 1.00 89.44 86 ALA A O 1
ATOM 679 N N . GLU A 1 87 ? 11.418 3.756 -22.024 1.00 93.00 87 GLU A N 1
ATOM 680 C CA . GLU A 1 87 ? 10.254 4.644 -21.900 1.00 93.00 87 GLU A CA 1
ATOM 681 C C . GLU A 1 87 ? 9.006 3.887 -21.422 1.00 93.00 87 GLU A C 1
ATOM 683 O O . GLU A 1 87 ? 8.332 4.343 -20.499 1.00 93.00 87 GLU A O 1
ATOM 688 N N . GLU A 1 88 ? 8.734 2.710 -21.988 1.00 93.06 88 GLU A N 1
ATOM 689 C CA . GLU A 1 88 ? 7.635 1.828 -21.575 1.00 93.06 88 GLU A CA 1
ATOM 690 C C . GLU A 1 88 ? 7.785 1.394 -20.108 1.00 93.06 88 GLU A C 1
ATOM 692 O O . GLU A 1 88 ? 6.851 1.552 -19.321 1.00 93.06 88 GLU A O 1
ATOM 697 N N . ALA A 1 89 ? 8.978 0.949 -19.702 1.00 88.62 89 ALA A N 1
ATOM 698 C CA . ALA A 1 89 ? 9.263 0.573 -18.316 1.00 88.62 89 ALA A CA 1
ATOM 699 C C . ALA A 1 89 ? 9.140 1.763 -17.345 1.00 88.62 89 ALA A C 1
ATOM 701 O O . ALA A 1 89 ? 8.684 1.610 -16.212 1.00 88.62 89 ALA A O 1
ATOM 702 N N . GLN A 1 90 ? 9.519 2.971 -17.776 1.00 91.06 90 GLN A N 1
ATOM 703 C CA . GLN A 1 90 ? 9.347 4.189 -16.980 1.00 91.06 90 GLN A CA 1
ATOM 704 C C . GLN A 1 90 ? 7.865 4.556 -16.808 1.00 91.06 90 GLN A C 1
ATOM 706 O O . GLN A 1 90 ? 7.479 4.996 -15.723 1.00 91.06 90 GLN A O 1
ATOM 711 N N . ALA A 1 91 ? 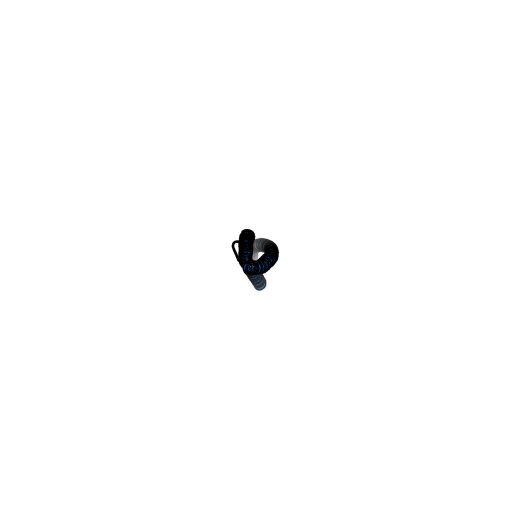7.041 4.380 -17.845 1.00 92.69 91 ALA A N 1
ATOM 712 C CA . ALA A 1 91 ? 5.600 4.606 -17.763 1.00 92.69 91 ALA A CA 1
ATOM 713 C C . ALA A 1 91 ? 4.924 3.591 -16.826 1.00 92.69 91 ALA A C 1
ATOM 715 O O . ALA A 1 91 ? 4.139 3.980 -15.962 1.00 92.69 91 ALA A O 1
ATOM 716 N N . GLU A 1 92 ? 5.288 2.311 -16.935 1.00 91.31 92 GLU A N 1
ATOM 717 C CA . GLU A 1 92 ? 4.767 1.247 -16.072 1.00 91.31 92 GLU A CA 1
ATOM 718 C C . GLU A 1 92 ? 5.167 1.452 -14.600 1.00 91.31 92 GLU A C 1
ATOM 720 O O . GLU A 1 92 ? 4.361 1.245 -13.690 1.00 91.31 92 GLU A O 1
ATOM 725 N N . LEU A 1 93 ? 6.397 1.915 -14.344 1.00 90.69 93 LEU A N 1
ATOM 726 C CA . LEU A 1 93 ? 6.834 2.283 -12.997 1.00 90.69 93 LEU A CA 1
ATOM 727 C C . LEU A 1 93 ? 5.985 3.427 -12.420 1.00 90.69 93 LEU A C 1
ATOM 729 O O . LEU A 1 93 ? 5.531 3.320 -11.283 1.00 90.69 93 LEU A O 1
ATOM 733 N N . ALA A 1 94 ? 5.721 4.480 -13.199 1.00 91.81 94 ALA A N 1
ATOM 734 C CA . ALA A 1 94 ? 4.913 5.616 -12.750 1.00 91.81 94 ALA A CA 1
ATOM 735 C C . ALA A 1 94 ? 3.457 5.214 -12.430 1.00 91.81 94 ALA A C 1
ATOM 737 O O . ALA A 1 94 ? 2.867 5.686 -11.451 1.00 91.81 94 ALA A O 1
ATOM 738 N N . GLU A 1 95 ? 2.877 4.308 -13.222 1.00 91.81 95 GLU A N 1
ATOM 739 C CA . GLU A 1 95 ? 1.552 3.744 -12.947 1.00 91.81 95 GLU A CA 1
ATOM 740 C C . GLU A 1 95 ? 1.551 2.941 -11.636 1.00 91.81 95 GLU A C 1
ATOM 742 O O . GLU A 1 95 ? 0.678 3.132 -10.784 1.00 91.81 95 GLU A O 1
ATOM 747 N N . ARG A 1 96 ? 2.574 2.102 -11.419 1.00 88.94 96 ARG A N 1
ATOM 748 C CA . ARG A 1 96 ? 2.733 1.319 -10.182 1.00 88.94 96 ARG A CA 1
ATOM 749 C C . ARG A 1 96 ? 2.952 2.196 -8.949 1.00 88.94 96 ARG A C 1
ATOM 751 O O . ARG A 1 96 ? 2.385 1.901 -7.899 1.00 88.94 96 ARG A O 1
ATOM 758 N N . GLU A 1 97 ? 3.730 3.271 -9.059 1.00 91.12 97 GLU A N 1
ATOM 759 C CA . GLU A 1 97 ? 3.920 4.257 -7.985 1.00 91.12 97 GLU A CA 1
ATOM 760 C C . GLU A 1 97 ? 2.595 4.925 -7.603 1.00 91.12 97 GLU A C 1
ATOM 762 O O . GLU A 1 97 ? 2.259 5.018 -6.420 1.00 91.12 97 GLU A O 1
ATOM 767 N N . THR A 1 98 ? 1.801 5.312 -8.604 1.00 93.25 98 THR A N 1
ATOM 768 C CA . THR A 1 98 ? 0.469 5.897 -8.396 1.00 93.25 98 THR A CA 1
ATOM 769 C C . THR A 1 98 ? -0.474 4.906 -7.709 1.00 93.25 98 THR A C 1
ATOM 771 O O . THR A 1 98 ? -1.154 5.259 -6.742 1.00 93.25 98 THR A O 1
ATOM 774 N N . ALA A 1 99 ? -0.488 3.647 -8.159 1.00 88.31 99 ALA A N 1
ATOM 775 C CA . ALA A 1 99 ? -1.296 2.589 -7.558 1.00 88.31 99 ALA A CA 1
ATOM 776 C C . ALA A 1 99 ? -0.891 2.304 -6.102 1.00 88.31 99 ALA A C 1
ATOM 778 O O . ALA A 1 99 ? -1.755 2.158 -5.235 1.00 88.31 99 ALA A O 1
ATOM 779 N N . LEU A 1 100 ? 0.415 2.274 -5.811 1.00 88.56 100 LEU A N 1
ATOM 780 C CA . LEU A 1 100 ? 0.919 2.107 -4.450 1.00 88.56 100 LEU A CA 1
ATOM 781 C C . LEU A 1 100 ? 0.513 3.283 -3.550 1.00 88.56 100 LEU A C 1
ATOM 783 O O . LEU A 1 100 ? 0.098 3.052 -2.415 1.00 88.56 100 LEU A O 1
ATOM 787 N N . GLY A 1 101 ? 0.579 4.519 -4.054 1.00 88.69 101 GLY A N 1
ATOM 788 C CA . GLY A 1 101 ? 0.097 5.706 -3.341 1.00 88.69 101 GLY A CA 1
ATOM 789 C C . GLY A 1 101 ? -1.381 5.588 -2.965 1.00 88.69 101 GLY A C 1
ATOM 790 O O . GLY A 1 101 ? -1.732 5.683 -1.790 1.00 88.69 101 GLY A O 1
ATOM 791 N N . ALA A 1 102 ? -2.236 5.247 -3.932 1.00 89.69 102 ALA A N 1
ATOM 792 C CA . ALA A 1 102 ? -3.665 5.047 -3.689 1.00 89.69 102 ALA A CA 1
ATOM 793 C C . ALA A 1 102 ? -3.952 3.922 -2.672 1.00 89.69 102 ALA A C 1
ATOM 795 O O . ALA A 1 102 ? -4.880 4.030 -1.866 1.00 89.69 102 ALA A O 1
ATOM 796 N N . ALA A 1 103 ? -3.164 2.843 -2.682 1.00 86.81 103 ALA A N 1
ATOM 797 C CA . ALA A 1 103 ? -3.292 1.761 -1.707 1.00 86.81 103 ALA A CA 1
ATOM 798 C C . ALA A 1 103 ? -2.907 2.208 -0.283 1.00 86.81 103 ALA A C 1
ATOM 800 O O . ALA A 1 103 ? -3.575 1.829 0.681 1.00 86.81 103 ALA A O 1
ATOM 801 N N . ILE A 1 104 ? -1.873 3.044 -0.139 1.00 88.25 104 ILE A N 1
ATOM 802 C CA . ILE A 1 104 ? -1.460 3.621 1.151 1.00 88.25 104 ILE A CA 1
ATOM 803 C C . ILE A 1 104 ? -2.537 4.565 1.704 1.00 88.25 104 ILE A C 1
ATOM 805 O O . ILE A 1 104 ? -2.856 4.500 2.895 1.00 88.25 104 ILE A O 1
ATOM 809 N N . ASP A 1 105 ? -3.142 5.396 0.855 1.00 89.56 105 ASP A N 1
ATOM 810 C CA . ASP A 1 105 ? -4.226 6.294 1.265 1.00 89.56 105 ASP A CA 1
ATOM 811 C C . ASP A 1 105 ? -5.439 5.505 1.777 1.00 89.56 105 ASP A C 1
ATOM 813 O O . ASP A 1 105 ? -5.972 5.791 2.854 1.00 89.56 105 ASP A O 1
ATOM 817 N N . ARG A 1 106 ? -5.828 4.440 1.060 1.00 87.12 106 ARG A N 1
ATOM 818 C CA . ARG A 1 106 ? -6.895 3.523 1.502 1.00 87.12 106 ARG A CA 1
ATOM 819 C C . ARG A 1 106 ? -6.559 2.848 2.828 1.00 87.12 106 ARG A C 1
ATOM 821 O O . ARG A 1 106 ? -7.419 2.784 3.706 1.00 87.12 106 ARG A O 1
ATOM 828 N N . ALA A 1 107 ? -5.325 2.374 2.997 1.00 85.50 107 ALA A N 1
ATOM 829 C CA . ALA A 1 107 ? -4.878 1.765 4.247 1.00 85.50 107 ALA A CA 1
ATOM 830 C C . ALA A 1 107 ? -4.989 2.748 5.423 1.00 85.50 107 ALA A C 1
ATOM 832 O O . ALA A 1 107 ? -5.485 2.391 6.491 1.00 85.50 107 ALA A O 1
ATOM 833 N N . THR A 1 108 ? -4.600 4.005 5.203 1.00 88.31 108 THR A N 1
ATOM 834 C CA . THR A 1 108 ? -4.684 5.075 6.206 1.00 88.31 108 THR A CA 1
ATOM 835 C C . THR A 1 108 ? -6.136 5.382 6.578 1.00 88.31 108 THR A C 1
ATOM 837 O O . THR A 1 108 ? -6.466 5.510 7.758 1.00 88.31 108 THR A O 1
ATOM 840 N N . GLN A 1 109 ? -7.033 5.441 5.590 1.00 88.81 109 GLN A N 1
ATOM 841 C CA . GLN A 1 109 ? -8.461 5.651 5.825 1.00 88.81 109 GLN A CA 1
ATOM 842 C C . GLN A 1 109 ? -9.083 4.513 6.648 1.00 88.81 109 GLN A C 1
ATOM 844 O O . GLN A 1 109 ? -9.804 4.774 7.616 1.00 88.81 109 GLN A O 1
ATOM 849 N N . LEU A 1 110 ? -8.799 3.259 6.286 1.00 85.50 110 LEU A N 1
ATOM 850 C CA . LEU A 1 110 ? -9.293 2.085 7.009 1.00 85.50 110 LEU A CA 1
ATOM 851 C C . LEU A 1 110 ? -8.759 2.043 8.443 1.00 85.50 110 LEU A C 1
ATOM 853 O O . LEU A 1 110 ? -9.517 1.742 9.364 1.00 85.50 110 LEU A O 1
ATOM 857 N N . GLN A 1 111 ? -7.495 2.419 8.653 1.00 85.31 111 GLN A N 1
ATOM 858 C CA . GLN A 1 111 ? -6.923 2.541 9.993 1.00 85.31 111 GLN A CA 1
ATOM 859 C C . GLN A 1 111 ? -7.677 3.579 10.840 1.00 85.31 111 GLN A C 1
ATOM 861 O O . GLN A 1 111 ? -8.026 3.300 11.984 1.00 85.31 111 GLN A O 1
ATOM 866 N N . GLY A 1 112 ? -8.023 4.736 10.270 1.00 88.44 112 GLY A N 1
ATOM 867 C CA . GLY A 1 112 ? -8.830 5.740 10.970 1.00 88.44 112 GLY A CA 1
ATOM 868 C C . GLY A 1 112 ? -10.228 5.233 11.358 1.00 88.44 112 GLY A C 1
ATOM 869 O O . GLY A 1 112 ? -10.698 5.481 12.470 1.00 88.44 112 GLY A O 1
ATOM 870 N N . GLN A 1 113 ? -10.888 4.471 10.480 1.00 84.88 113 GLN A N 1
ATOM 871 C CA . GLN A 1 113 ? -12.176 3.833 10.794 1.00 84.88 113 GLN A CA 1
ATOM 872 C C . GLN A 1 113 ? -12.039 2.805 11.922 1.00 84.88 113 GLN A C 1
ATOM 874 O O . GLN A 1 113 ? -12.870 2.749 12.832 1.00 84.88 113 GLN A O 1
ATOM 879 N N . VAL A 1 114 ? -10.965 2.018 11.883 1.00 84.19 114 VAL A N 1
ATOM 880 C CA . VAL A 1 114 ? -10.591 1.061 12.922 1.00 84.19 114 VAL A CA 1
ATOM 88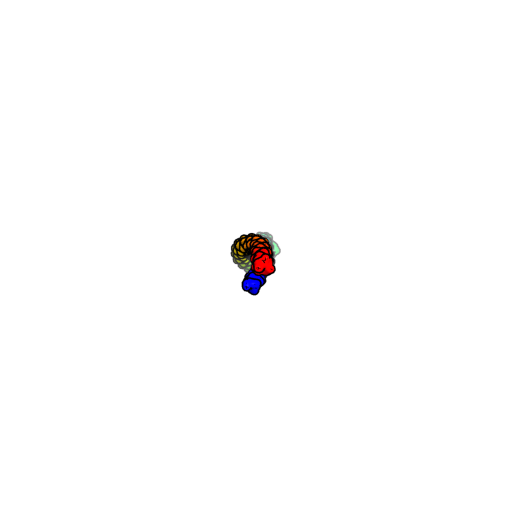1 C C . VAL A 1 114 ? -10.433 1.759 14.271 1.00 84.19 114 VAL A C 1
ATOM 883 O O . VAL A 1 114 ? -11.014 1.294 15.258 1.00 84.19 114 VAL A O 1
ATOM 886 N N . ASP A 1 115 ? -9.694 2.860 14.329 1.00 86.38 115 ASP A N 1
ATOM 887 C CA . ASP A 1 115 ? -9.453 3.600 15.567 1.00 86.38 115 ASP A CA 1
ATOM 888 C C . ASP A 1 115 ? -10.761 4.181 16.122 1.00 86.38 115 ASP A C 1
ATOM 890 O O . ASP A 1 115 ? -11.049 4.030 17.312 1.00 86.38 115 ASP A O 1
ATOM 894 N N . SER A 1 116 ? -11.618 4.728 15.252 1.00 86.75 116 SER A N 1
ATOM 895 C CA . SER A 1 116 ? -12.934 5.251 15.641 1.00 86.75 116 SER A CA 1
ATOM 896 C C . SER A 1 116 ? -13.832 4.176 16.258 1.00 86.75 116 SER A C 1
ATOM 898 O O . SER A 1 116 ? -14.344 4.353 17.364 1.00 86.75 116 SER A O 1
ATOM 900 N N . VAL A 1 117 ? -13.998 3.032 15.584 1.00 86.12 117 VAL A N 1
ATOM 901 C CA . VAL A 1 117 ? -14.833 1.924 16.089 1.00 86.12 117 VAL A CA 1
ATOM 902 C C . VAL A 1 117 ? -14.261 1.352 17.389 1.00 86.12 117 VAL A C 1
ATOM 904 O O . VAL A 1 117 ? -15.004 0.956 18.288 1.00 86.12 117 VAL A O 1
ATOM 907 N N . THR A 1 118 ? -12.933 1.314 17.514 1.00 84.81 118 THR A N 1
ATOM 908 C CA . THR A 1 118 ? -12.263 0.876 18.746 1.00 84.81 118 THR A CA 1
ATOM 909 C C . THR A 1 118 ? -12.581 1.827 19.902 1.00 84.81 118 THR A C 1
ATOM 911 O O . THR A 1 118 ? -12.963 1.364 20.976 1.00 84.81 118 THR A O 1
ATOM 914 N N . GLY A 1 119 ? -12.522 3.140 19.664 1.00 89.75 119 GLY A N 1
ATOM 915 C CA . GLY A 1 119 ? -12.900 4.153 20.649 1.00 89.75 119 GLY A CA 1
ATOM 916 C C . GLY A 1 119 ? -14.364 4.048 21.088 1.00 89.75 119 GLY A C 1
ATOM 917 O O . GLY A 1 119 ? -14.649 4.070 22.285 1.00 89.75 119 GLY A O 1
ATOM 918 N N . GLU A 1 120 ? -15.297 3.863 20.150 1.00 89.31 120 GLU A N 1
ATOM 919 C CA . GLU A 1 120 ? -16.720 3.659 20.468 1.00 89.31 120 GLU A CA 1
ATOM 920 C C . GLU A 1 120 ? -16.951 2.404 21.318 1.00 89.31 120 GLU A C 1
ATOM 922 O O . GLU A 1 120 ? -17.687 2.435 22.309 1.00 89.31 120 GLU A O 1
ATOM 927 N N . ARG A 1 121 ? -16.288 1.296 20.969 1.00 87.88 121 ARG A N 1
ATOM 928 C CA . ARG A 1 121 ? -16.348 0.047 21.737 1.00 87.88 121 ARG A CA 1
ATOM 929 C C . ARG A 1 121 ? -15.865 0.254 23.171 1.00 87.88 121 ARG A C 1
ATOM 931 O O . ARG A 1 121 ? -16.510 -0.229 24.102 1.00 87.88 121 ARG A O 1
ATOM 938 N N . ASP A 1 122 ? -14.752 0.953 23.356 1.00 92.69 122 ASP A N 1
ATOM 939 C CA . ASP A 1 122 ? -14.174 1.174 24.681 1.00 92.69 122 ASP A CA 1
ATOM 940 C C . ASP A 1 122 ? -15.088 2.067 25.540 1.00 92.69 122 ASP A C 1
ATOM 942 O O . ASP A 1 122 ? -15.324 1.767 26.712 1.00 92.69 122 ASP A O 1
ATOM 946 N N . GLN A 1 123 ? -15.720 3.085 24.943 1.00 94.19 123 GLN A N 1
ATOM 947 C CA . GLN A 1 123 ? -16.747 3.887 25.619 1.00 94.19 123 GLN A CA 1
ATOM 948 C C . GLN A 1 123 ? -17.967 3.055 26.033 1.00 94.19 123 GLN A C 1
ATOM 950 O O . GLN A 1 123 ? -18.469 3.199 27.151 1.00 94.19 123 GLN A O 1
ATOM 955 N N . LEU A 1 124 ? -18.461 2.184 25.148 1.00 93.19 124 LEU A N 1
ATOM 956 C CA . LEU A 1 124 ? -19.586 1.299 25.455 1.00 93.19 124 LEU A CA 1
ATOM 957 C C . LEU A 1 124 ? -19.249 0.328 26.585 1.00 93.19 124 LEU A C 1
ATOM 959 O O . LEU A 1 124 ? -20.090 0.088 27.449 1.00 93.19 124 LEU A O 1
ATOM 963 N N . ARG A 1 125 ? -18.020 -0.190 26.609 1.00 94.19 125 ARG A N 1
ATOM 964 C CA . ARG A 1 125 ? -17.548 -1.073 27.673 1.00 94.19 125 ARG A CA 1
ATOM 965 C C . ARG A 1 125 ? -17.523 -0.363 29.026 1.00 94.19 125 ARG A C 1
ATOM 967 O O . ARG A 1 125 ? -18.086 -0.892 29.976 1.00 94.19 125 ARG A O 1
ATOM 974 N N . ILE A 1 126 ? -16.978 0.852 29.098 1.00 95.94 126 ILE A N 1
ATOM 975 C CA . ILE A 1 126 ? -16.989 1.659 30.333 1.00 95.94 126 ILE A CA 1
ATOM 976 C C . ILE A 1 126 ? -18.427 1.903 30.813 1.00 95.94 126 ILE A C 1
ATOM 978 O O . ILE A 1 126 ? -18.724 1.780 32.000 1.00 95.94 126 ILE A O 1
ATOM 982 N N . ARG A 1 127 ? -19.348 2.226 29.895 1.00 95.31 127 ARG A N 1
ATOM 983 C CA . ARG A 1 127 ? -20.767 2.420 30.239 1.00 95.31 127 ARG A CA 1
ATOM 984 C C . ARG A 1 127 ? -21.420 1.141 30.760 1.00 95.31 127 ARG A C 1
ATOM 986 O O . ARG A 1 127 ? -22.220 1.225 31.687 1.00 95.31 127 ARG A O 1
ATOM 993 N N . ALA A 1 128 ? -21.092 -0.012 30.181 1.00 90.62 128 ALA A N 1
ATOM 994 C CA . ALA A 1 128 ? -21.591 -1.303 30.641 1.00 90.62 128 ALA A CA 1
ATOM 995 C C . ALA A 1 128 ? -21.071 -1.633 32.049 1.00 90.62 128 ALA A C 1
ATOM 997 O O . ALA A 1 128 ? -21.876 -1.922 32.928 1.00 90.62 128 ALA A O 1
ATOM 998 N N . GLU A 1 129 ? -19.766 -1.480 32.289 1.00 95.31 129 GLU A N 1
ATOM 999 C CA . GLU A 1 129 ? -19.145 -1.682 33.608 1.00 95.31 129 GLU A CA 1
ATOM 1000 C C . GLU A 1 129 ? -19.775 -0.758 34.673 1.00 95.31 129 GLU A C 1
ATOM 1002 O O . GLU A 1 129 ? -20.096 -1.189 35.781 1.00 95.31 129 GLU A O 1
ATOM 1007 N N . ALA A 1 130 ? -20.043 0.507 34.328 1.00 94.69 130 ALA A N 1
ATOM 1008 C CA . ALA A 1 130 ? -20.719 1.446 35.225 1.00 94.69 130 ALA A CA 1
ATOM 1009 C C . ALA A 1 130 ? -22.182 1.060 35.514 1.00 94.69 130 ALA A C 1
ATOM 1011 O O . ALA A 1 130 ? -22.654 1.224 36.639 1.00 94.69 130 ALA A O 1
ATOM 1012 N N . ALA A 1 131 ? -22.912 0.558 34.515 1.00 91.38 131 ALA A N 1
ATOM 1013 C CA . ALA A 1 131 ? -24.282 0.087 34.700 1.00 91.38 131 ALA A CA 1
ATOM 1014 C C . ALA A 1 131 ? -24.333 -1.171 35.582 1.00 91.38 131 ALA A C 1
ATOM 1016 O O . ALA A 1 131 ? -25.178 -1.258 36.469 1.00 91.38 131 ALA A O 1
ATOM 1017 N N . GLU A 1 132 ? -23.401 -2.107 35.392 1.00 92.94 132 GLU A N 1
ATOM 1018 C CA . GLU A 1 132 ? -23.268 -3.303 36.231 1.00 92.94 132 GLU A CA 1
ATOM 1019 C C . GLU A 1 132 ? -22.987 -2.944 37.697 1.00 92.94 132 GLU A C 1
ATOM 1021 O O . GLU A 1 132 ? -23.605 -3.512 38.599 1.00 92.94 132 GLU A O 1
ATOM 1026 N N . ALA A 1 133 ? -22.121 -1.956 37.946 1.00 93.69 133 ALA A N 1
ATOM 1027 C CA . ALA A 1 133 ? -21.849 -1.469 39.297 1.00 93.69 133 ALA A CA 1
ATOM 1028 C C . ALA A 1 133 ? -23.102 -0.884 39.975 1.00 93.69 133 ALA A C 1
ATOM 1030 O O . ALA A 1 133 ? -23.366 -1.199 41.135 1.00 93.69 133 ALA A O 1
ATOM 1031 N N . ARG A 1 134 ? -23.905 -0.098 39.244 1.00 94.12 134 ARG A N 1
ATOM 1032 C CA . ARG A 1 134 ? -25.169 0.463 39.758 1.00 94.12 134 ARG A CA 1
ATOM 1033 C C . ARG A 1 134 ? -26.181 -0.622 40.103 1.00 94.12 134 ARG A C 1
ATOM 1035 O O . ARG A 1 134 ? -26.753 -0.596 41.183 1.00 94.12 134 ARG A O 1
ATOM 1042 N N . VAL A 1 135 ? -26.350 -1.613 39.228 1.00 93.75 135 VAL A N 1
ATOM 1043 C CA . VAL A 1 135 ? -27.246 -2.750 39.497 1.00 93.75 135 VAL A CA 1
ATOM 1044 C C . VAL A 1 135 ? -26.787 -3.522 40.735 1.00 93.75 135 VAL A C 1
ATOM 1046 O O . VAL A 1 135 ? -27.613 -3.929 41.552 1.00 93.75 135 VAL A O 1
ATOM 1049 N N . ALA A 1 136 ? -25.478 -3.716 40.915 1.00 91.50 136 ALA A N 1
ATOM 1050 C CA . ALA A 1 136 ? -24.944 -4.373 42.105 1.00 91.50 136 ALA A CA 1
ATOM 1051 C C . ALA A 1 136 ? -25.212 -3.571 43.392 1.00 91.50 136 ALA A C 1
ATOM 1053 O O . ALA A 1 136 ? -25.487 -4.168 44.434 1.00 91.50 136 ALA A O 1
ATOM 1054 N N . GLU A 1 137 ? -25.144 -2.241 43.327 1.00 95.00 137 GLU A N 1
ATOM 1055 C CA . GLU A 1 137 ? -25.471 -1.341 44.437 1.00 95.00 137 GLU A CA 1
ATOM 1056 C C . GLU A 1 137 ? -26.965 -1.390 44.783 1.00 95.00 137 GLU A C 1
ATOM 1058 O O . GLU A 1 137 ? -27.306 -1.745 45.911 1.00 95.00 137 GLU A O 1
ATOM 1063 N N . GLU A 1 138 ? -27.849 -1.200 43.800 1.00 93.69 138 GLU A N 1
ATOM 1064 C CA . GLU A 1 138 ? -29.305 -1.319 43.972 1.00 93.69 138 GLU A CA 1
ATOM 1065 C C . GLU A 1 138 ? -29.697 -2.695 44.539 1.00 93.69 138 GLU A C 1
ATOM 1067 O O . GLU A 1 138 ? -30.544 -2.808 45.424 1.00 93.69 138 GLU A O 1
ATOM 1072 N N . THR A 1 139 ? -29.037 -3.768 44.092 1.00 92.38 139 THR A N 1
ATOM 1073 C CA . THR A 1 139 ? -29.285 -5.124 44.609 1.00 92.38 139 THR A CA 1
ATOM 1074 C C . THR A 1 139 ? -28.916 -5.249 46.094 1.00 92.38 139 THR A C 1
ATOM 1076 O O . THR A 1 139 ? -29.622 -5.923 46.850 1.00 92.38 139 THR A O 1
ATOM 1079 N N . ARG A 1 140 ? -27.831 -4.602 46.543 1.00 93.06 140 ARG A N 1
ATOM 1080 C CA . ARG A 1 140 ? -27.434 -4.579 47.965 1.00 93.06 140 ARG A CA 1
ATOM 1081 C C . ARG A 1 140 ? -28.402 -3.752 48.806 1.00 93.06 140 ARG A C 1
ATOM 1083 O O . ARG A 1 140 ? -28.750 -4.170 49.913 1.00 93.06 140 ARG A O 1
ATOM 1090 N N . GLU A 1 141 ? -28.856 -2.615 48.288 1.00 94.56 141 GLU A N 1
ATOM 1091 C CA . GLU A 1 141 ? -29.862 -1.782 48.952 1.00 94.56 141 GLU A CA 1
ATOM 1092 C C . GLU A 1 141 ? -31.179 -2.545 49.125 1.00 94.56 141 GLU A C 1
ATOM 1094 O O . GLU A 1 141 ? -31.691 -2.644 50.241 1.00 94.56 141 GLU A O 1
ATOM 1099 N N . LEU A 1 142 ? -31.677 -3.187 48.063 1.00 90.75 142 LEU A N 1
ATOM 1100 C CA . LEU A 1 142 ? -32.884 -4.015 48.117 1.00 90.75 142 LEU A CA 1
ATOM 1101 C C . LEU A 1 142 ? -32.749 -5.182 49.102 1.00 90.75 142 LEU A C 1
ATOM 1103 O O . LEU A 1 142 ? -33.692 -5.480 49.836 1.00 90.75 142 LEU A O 1
ATOM 1107 N N . ALA A 1 143 ? -31.585 -5.837 49.154 1.00 91.38 143 ALA A N 1
ATOM 1108 C CA . ALA A 1 143 ? -31.330 -6.892 50.133 1.00 91.38 143 ALA A CA 1
ATOM 1109 C C . ALA A 1 143 ? -31.398 -6.359 51.574 1.00 91.38 143 ALA A C 1
ATOM 1111 O O . ALA A 1 143 ? -31.993 -7.001 52.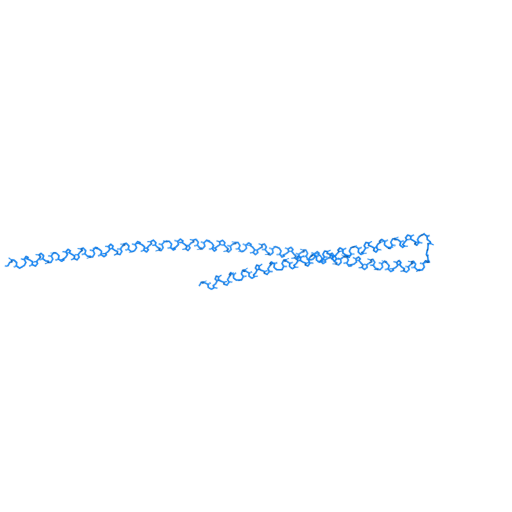440 1.00 91.38 143 ALA A O 1
ATOM 1112 N N . THR A 1 144 ? -30.850 -5.167 51.817 1.00 93.88 144 THR A N 1
ATOM 1113 C CA . THR A 1 144 ? -30.884 -4.506 53.130 1.00 93.88 144 THR A CA 1
ATOM 1114 C C . THR A 1 144 ? -32.313 -4.142 53.533 1.00 93.88 144 THR A C 1
ATOM 1116 O O . THR A 1 144 ? -32.754 -4.504 54.625 1.00 93.88 144 THR A O 1
ATOM 1119 N N . LEU A 1 145 ? -33.068 -3.507 52.630 1.00 91.88 145 LEU A N 1
ATOM 1120 C CA . LEU A 1 145 ? -34.473 -3.150 52.850 1.00 91.88 145 LEU A CA 1
ATOM 1121 C C . LEU A 1 145 ? -35.341 -4.384 53.117 1.00 91.88 145 LEU A C 1
ATOM 1123 O O . LEU A 1 145 ? -36.218 -4.353 53.978 1.00 91.88 145 LEU A O 1
ATOM 1127 N N . ARG A 1 146 ? -35.074 -5.498 52.427 1.00 88.88 146 ARG A N 1
ATOM 1128 C CA . ARG A 1 146 ? -35.793 -6.760 52.635 1.00 88.88 146 ARG A CA 1
ATOM 1129 C C . ARG A 1 146 ? -35.571 -7.332 54.035 1.00 88.88 146 ARG A C 1
ATOM 1131 O O . ARG A 1 146 ? -36.531 -7.776 54.659 1.00 88.88 146 ARG A O 1
ATOM 1138 N N . VAL A 1 147 ? -34.329 -7.314 54.526 1.00 91.62 147 VAL A N 1
ATOM 1139 C CA . VAL A 1 147 ? -34.010 -7.753 55.896 1.00 91.62 147 VAL A CA 1
ATOM 1140 C C . VAL A 1 147 ? -34.710 -6.853 56.914 1.00 91.62 147 VAL A C 1
ATOM 1142 O O . VAL A 1 147 ? -35.364 -7.361 57.826 1.00 91.62 147 VAL A O 1
ATOM 1145 N N . GLN A 1 148 ? -34.646 -5.533 56.723 1.00 86.19 148 GLN A N 1
ATOM 1146 C CA . GLN A 1 148 ? -35.318 -4.570 57.598 1.00 86.19 148 GLN A CA 1
ATOM 1147 C C . GLN A 1 148 ? -36.835 -4.802 57.650 1.00 86.19 148 GLN A C 1
ATOM 1149 O O . GLN A 1 148 ? -37.375 -4.948 58.745 1.00 86.19 148 GLN A O 1
ATOM 1154 N N . GLY A 1 149 ? -37.509 -4.938 56.503 1.00 86.81 149 GLY A N 1
ATOM 1155 C CA . GLY A 1 149 ? -38.949 -5.222 56.454 1.00 86.81 149 GLY A CA 1
ATOM 1156 C C . GLY A 1 149 ? -39.331 -6.487 57.229 1.00 86.81 149 GLY A C 1
ATOM 1157 O O . GLY A 1 149 ? -40.199 -6.441 58.092 1.00 86.81 149 GLY A O 1
ATOM 1158 N N . SER A 1 150 ? -38.595 -7.587 57.028 1.00 85.06 150 SER A N 1
ATOM 1159 C CA . SER A 1 150 ? -38.867 -8.840 57.750 1.00 85.06 150 SER A CA 1
ATOM 1160 C C . SER A 1 150 ? -38.683 -8.744 59.269 1.00 85.06 150 SER A C 1
ATOM 1162 O O . SER A 1 150 ? -39.390 -9.422 60.014 1.00 85.06 150 SER A O 1
ATOM 1164 N N . SER A 1 151 ? -37.756 -7.901 59.740 1.00 82.25 151 SER A N 1
ATOM 1165 C CA . SER A 1 151 ? -37.566 -7.677 61.177 1.00 82.25 151 SER A CA 1
ATOM 1166 C C . SER A 1 151 ? -38.711 -6.878 61.800 1.00 82.25 151 SER A C 1
ATOM 1168 O O . SER A 1 151 ? -39.157 -7.225 62.891 1.00 82.25 151 SER A O 1
ATOM 1170 N N . VAL A 1 152 ? -39.236 -5.874 61.087 1.00 86.88 152 VAL A N 1
ATOM 1171 C CA . VAL A 1 152 ? -40.383 -5.071 61.539 1.00 86.88 152 VAL A CA 1
ATOM 1172 C C . VAL A 1 152 ? -41.633 -5.944 61.650 1.00 86.88 152 VAL A C 1
ATOM 1174 O O . VAL A 1 152 ? -42.288 -5.932 62.691 1.00 86.88 152 VAL A O 1
ATOM 1177 N N . ASP A 1 153 ? -41.898 -6.780 60.642 1.00 86.94 153 ASP A N 1
ATOM 1178 C CA . ASP A 1 153 ? -43.039 -7.704 60.648 1.00 86.94 153 ASP A CA 1
ATOM 1179 C C . ASP A 1 153 ? -42.982 -8.685 61.839 1.00 86.94 153 ASP A C 1
ATOM 1181 O O . ASP A 1 153 ? -43.996 -8.966 62.484 1.00 86.94 153 ASP A O 1
ATOM 1185 N N . GLN A 1 154 ? -41.791 -9.203 62.171 1.00 79.81 154 GLN A N 1
ATOM 1186 C CA . GLN A 1 154 ? -41.603 -10.073 63.340 1.00 79.81 154 GLN A CA 1
ATOM 1187 C C . GLN A 1 154 ? -41.837 -9.341 64.664 1.00 79.81 154 GLN A C 1
ATOM 1189 O O . GLN A 1 154 ? -42.409 -9.919 65.592 1.00 79.81 154 GLN A O 1
ATOM 1194 N N . GLU A 1 155 ? -41.395 -8.090 64.767 1.00 89.50 155 GLU A N 1
ATOM 1195 C CA . GLU A 1 155 ? -41.538 -7.295 65.984 1.00 89.50 155 GLU A CA 1
ATOM 1196 C C . GLU A 1 155 ? -43.005 -6.913 66.243 1.00 89.50 155 GLU A C 1
ATOM 1198 O O . GLU A 1 155 ? -43.483 -7.021 67.375 1.00 89.50 155 GLU A O 1
ATOM 1203 N N . GLU A 1 156 ? -43.755 -6.543 65.200 1.00 88.38 156 GLU A N 1
ATOM 1204 C CA . GLU A 1 156 ? -45.194 -6.264 65.294 1.00 88.38 156 GLU A CA 1
ATOM 1205 C C . GLU A 1 156 ? -46.004 -7.509 65.677 1.00 88.38 156 GLU A C 1
ATOM 1207 O O . GLU A 1 156 ? -46.861 -7.440 66.563 1.00 88.38 156 GLU A O 1
ATOM 1212 N N . LEU A 1 157 ? -45.694 -8.669 65.085 1.00 84.31 157 LEU A N 1
ATOM 1213 C CA . LEU A 1 157 ? -46.311 -9.945 65.464 1.00 84.31 157 LEU A CA 1
ATOM 1214 C C . LEU A 1 157 ? -46.039 -10.303 66.930 1.00 84.31 157 LEU A C 1
ATOM 1216 O O . LEU A 1 157 ? -46.947 -10.751 67.633 1.00 84.31 157 LEU A O 1
ATOM 1220 N N . ALA A 1 158 ? -44.811 -10.093 67.413 1.00 88.25 158 ALA A N 1
ATOM 1221 C CA . ALA A 1 158 ? -44.464 -10.340 68.809 1.00 88.25 158 ALA A CA 1
ATOM 1222 C C . ALA A 1 158 ? -45.252 -9.427 69.763 1.00 88.25 158 ALA A C 1
ATOM 1224 O O . ALA A 1 158 ? -45.770 -9.903 70.779 1.00 88.25 158 ALA A O 1
ATOM 1225 N N . ARG A 1 159 ? -45.407 -8.139 69.422 1.00 91.94 159 ARG A N 1
ATOM 1226 C CA . ARG A 1 159 ? -46.220 -7.188 70.201 1.00 91.94 159 ARG A CA 1
ATOM 1227 C C . ARG A 1 159 ? -47.685 -7.613 70.251 1.00 91.94 159 ARG A C 1
ATOM 1229 O O . ARG A 1 159 ? -48.223 -7.765 71.342 1.00 91.94 159 ARG A O 1
ATOM 1236 N N . LEU A 1 160 ? -48.287 -7.920 69.100 1.00 90.50 160 LEU A N 1
ATOM 1237 C CA . LEU A 1 160 ? -49.673 -8.396 69.019 1.00 90.50 160 LEU A CA 1
ATOM 1238 C C . LEU A 1 160 ? -49.902 -9.678 69.826 1.00 90.50 160 LEU A C 1
ATOM 1240 O O . LEU A 1 160 ? -50.893 -9.780 70.543 1.00 90.50 160 LEU A O 1
ATOM 1244 N N . CYS A 1 161 ? -48.983 -10.646 69.758 1.00 83.38 161 CYS A N 1
ATOM 1245 C CA . CYS A 1 161 ? -49.054 -11.859 70.576 1.00 83.38 161 CYS A CA 1
ATOM 1246 C C . CYS A 1 161 ? -49.018 -11.548 72.077 1.00 83.38 161 CYS A C 1
ATOM 1248 O O . CYS A 1 161 ? -49.763 -12.156 72.848 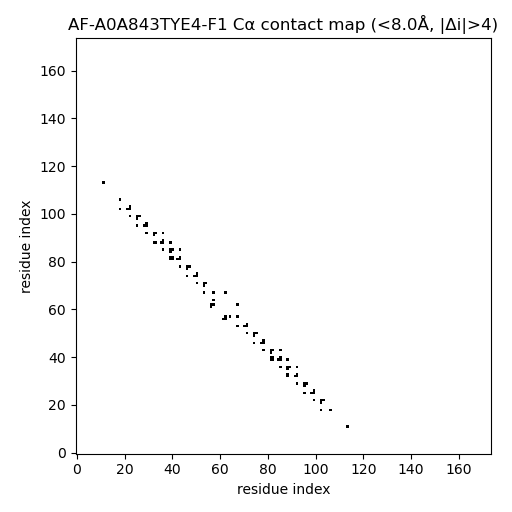1.00 83.38 161 CYS A O 1
ATOM 1250 N N . THR A 1 162 ? -48.174 -10.600 72.485 1.00 92.00 162 THR A N 1
ATOM 1251 C CA . THR A 1 162 ? -48.038 -10.190 73.888 1.00 92.00 162 THR A CA 1
ATOM 1252 C C . THR A 1 162 ? -49.309 -9.491 74.380 1.00 92.00 162 THR A C 1
ATOM 1254 O O . THR A 1 162 ? -49.828 -9.834 75.444 1.00 92.00 162 THR A O 1
ATOM 1257 N N . ASP A 1 163 ? -49.865 -8.580 73.580 1.00 91.00 163 ASP A N 1
ATOM 1258 C CA . ASP A 1 163 ? -51.116 -7.879 73.885 1.00 91.00 163 ASP A CA 1
ATOM 1259 C C . ASP A 1 163 ? -52.299 -8.851 73.977 1.00 91.00 163 ASP A C 1
ATOM 1261 O O . ASP A 1 163 ? -53.107 -8.780 74.907 1.00 91.00 163 ASP A O 1
ATOM 1265 N N . LEU A 1 164 ? -52.379 -9.815 73.053 1.00 89.44 164 LEU A N 1
ATOM 1266 C CA . LEU A 1 164 ? -53.424 -10.836 73.054 1.00 89.44 164 LEU A CA 1
ATOM 1267 C C . LEU A 1 164 ? -53.322 -11.747 74.286 1.00 89.44 164 LEU A C 1
ATOM 1269 O O . LEU A 1 164 ? -54.339 -12.068 74.902 1.00 89.44 164 LEU A O 1
ATOM 1273 N N . GLN A 1 165 ? -52.104 -12.146 74.674 1.00 87.50 165 GLN A N 1
ATOM 1274 C CA . GLN A 1 165 ? -51.877 -12.903 75.906 1.00 87.50 165 GLN A CA 1
ATOM 1275 C C . GLN A 1 165 ? -52.327 -12.108 77.129 1.00 87.50 165 GLN A C 1
ATOM 1277 O O . GLN A 1 165 ? -53.078 -12.647 77.937 1.00 87.50 165 GLN A O 1
ATOM 1282 N N . ALA A 1 166 ? -51.944 -10.832 77.238 1.00 87.62 166 ALA A N 1
ATOM 1283 C CA . ALA A 1 166 ? -52.345 -9.969 78.346 1.00 87.62 166 ALA A CA 1
ATOM 1284 C C . ALA A 1 166 ? -53.875 -9.837 78.461 1.00 87.62 166 ALA A C 1
ATOM 1286 O O . ALA A 1 166 ? -54.426 -9.939 79.562 1.00 87.62 166 ALA A O 1
ATOM 1287 N N . GLN A 1 167 ? -54.577 -9.683 77.333 1.00 86.50 167 GLN A N 1
ATOM 1288 C CA . GLN A 1 167 ? -56.043 -9.669 77.301 1.00 86.50 167 GLN A CA 1
ATOM 1289 C C . GLN A 1 167 ? -56.653 -11.004 77.758 1.00 86.50 167 GLN A C 1
ATOM 1291 O O . GLN A 1 167 ? -57.620 -11.007 78.518 1.00 86.50 167 GLN A O 1
ATOM 1296 N N . GLN A 1 168 ? -56.086 -12.145 77.354 1.00 83.06 168 GLN A N 1
ATOM 1297 C CA . GLN A 1 168 ? -56.571 -13.462 77.783 1.00 83.06 168 GLN A CA 1
ATOM 1298 C C . GLN A 1 168 ? -56.398 -13.698 79.289 1.00 83.06 168 GLN A C 1
ATOM 1300 O O . GLN A 1 168 ? -57.284 -14.289 79.912 1.00 83.06 168 GLN A O 1
ATOM 1305 N N . THR A 1 169 ? -55.297 -13.240 79.893 1.00 82.75 169 THR A N 1
ATOM 1306 C CA . THR A 1 169 ? -55.093 -13.336 81.349 1.00 82.75 169 THR A CA 1
ATOM 1307 C C . THR A 1 169 ? -56.096 -12.479 82.114 1.00 82.75 169 THR A C 1
ATOM 1309 O O . THR A 1 169 ? -56.637 -12.938 83.116 1.00 82.75 169 THR A O 1
ATOM 1312 N N . LEU A 1 170 ? -56.384 -11.268 81.625 1.00 80.44 170 LEU A N 1
ATOM 1313 C CA . LEU A 1 170 ? -57.398 -10.380 82.203 1.00 80.44 170 LEU A CA 1
ATOM 1314 C C . LEU A 1 170 ? -58.802 -10.997 82.159 1.00 80.44 170 LEU A C 1
ATOM 1316 O O . LEU A 1 170 ? -59.518 -10.945 83.152 1.00 80.44 170 LEU A O 1
ATOM 1320 N N . VAL A 1 171 ? -59.180 -11.626 81.041 1.00 78.31 171 VAL A N 1
ATOM 1321 C CA . VAL A 1 171 ? -60.496 -12.273 80.889 1.00 78.31 171 VAL A CA 1
ATOM 1322 C C . VA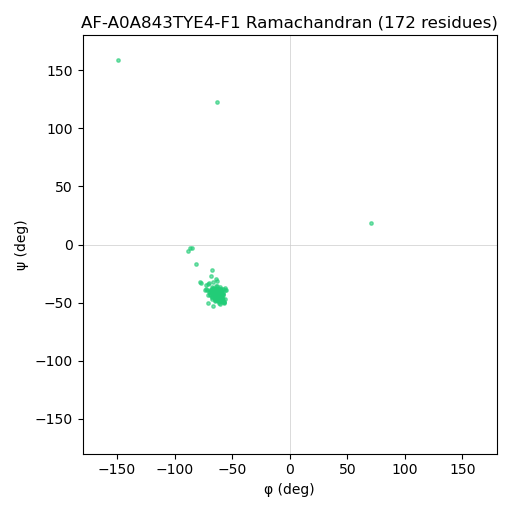L A 1 171 ? -60.630 -13.542 81.740 1.00 78.31 171 VAL A C 1
ATOM 1324 O O . VAL A 1 171 ? -61.722 -13.833 82.206 1.00 78.31 171 VAL A O 1
ATOM 1327 N N . ARG A 1 172 ? -59.550 -14.304 81.963 1.00 74.31 172 ARG A N 1
ATOM 1328 C CA . ARG A 1 172 ? -59.571 -15.515 82.814 1.00 74.31 172 ARG A CA 1
ATOM 1329 C C . ARG A 1 172 ? -59.462 -15.237 84.317 1.00 74.31 172 ARG A C 1
ATOM 1331 O O . ARG A 1 172 ? -59.692 -16.151 85.104 1.00 74.31 172 ARG A O 1
ATOM 1338 N N . GLY A 1 173 ? -59.033 -14.037 84.704 1.00 61.91 173 GLY A N 1
ATOM 1339 C CA . GLY A 1 173 ? -58.915 -13.615 86.103 1.00 61.91 173 GLY A CA 1
ATOM 1340 C C . GLY A 1 173 ? -60.188 -12.995 86.694 1.00 61.91 173 GLY A C 1
ATOM 1341 O O . GLY A 1 173 ? -60.195 -12.694 87.886 1.00 61.91 173 GLY A O 1
ATOM 1342 N N . LEU A 1 174 ? -61.224 -12.795 85.873 1.00 52.34 174 LEU A N 1
ATOM 1343 C CA . LEU A 1 174 ? -62.577 -12.366 86.250 1.00 52.34 174 LEU A CA 1
ATOM 1344 C C . LEU A 1 174 ? -63.524 -13.571 86.281 1.00 52.34 174 LEU A C 1
ATOM 1346 O O . LEU A 1 174 ? -64.422 -13.568 87.151 1.00 52.34 174 LEU A O 1
#

Organism: Colocasia esculenta (NCBI:txid4460)

Radius of gyration: 45.52 Å; Cα contacts (8 Å, |Δi|>4): 56; chains: 1; bounding box: 102×24×133 Å

Mean predicted aligned error: 12.38 Å